Protein AF-A0A496VIT7-F1 (afdb_monomer_lite)

Sequence (154 aa):
MKLKRVYFFSALFISACVSSLPTTSIPRHIKNVNFTDTDVFDRNILDSMSVDTKSIDVAMIGKVSINHIPERLGKWLSVINEDGKVILKSTPQEKAKNEPQTTKSISAILGLLPMVYGFLEKKLMYGAAEQYDATIFYQPGSGVIDKVVFTKKQ

pLDDT: mean 81.79, std 15.65, range [37.78, 98.0]

Structure (mmCIF, N/CA/C/O backbone):
data_AF-A0A496VIT7-F1
#
_entry.id   AF-A0A496VIT7-F1
#
loop_
_atom_site.group_PDB
_atom_site.id
_atom_site.type_symbol
_atom_site.label_atom_id
_atom_site.label_alt_id
_atom_site.label_comp_id
_atom_site.label_asym_id
_atom_site.label_entity_id
_atom_site.label_seq_id
_atom_site.pdbx_PDB_ins_code
_atom_site.Cartn_x
_atom_site.Cartn_y
_atom_site.Cartn_z
_atom_site.occupancy
_atom_site.B_iso_or_equiv
_atom_site.auth_seq_id
_atom_site.auth_comp_id
_atom_site.auth_asym_id
_atom_site.auth_atom_id
_atom_site.pdbx_PDB_model_num
ATOM 1 N N . MET A 1 1 ? 36.343 -44.348 -59.071 1.00 37.78 1 MET A N 1
ATOM 2 C CA . MET A 1 1 ? 37.188 -43.374 -58.346 1.00 37.78 1 MET A CA 1
ATOM 3 C C . MET A 1 1 ? 36.394 -42.074 -58.188 1.00 37.78 1 MET A C 1
ATOM 5 O O . MET A 1 1 ? 36.091 -41.442 -59.182 1.00 37.78 1 MET A O 1
ATOM 9 N N . LYS A 1 2 ? 35.996 -41.766 -56.943 1.00 38.62 2 LYS A N 1
ATOM 10 C CA . LYS A 1 2 ? 35.433 -40.505 -56.401 1.00 38.62 2 LYS A CA 1
ATOM 11 C C . LYS A 1 2 ? 34.197 -39.884 -57.088 1.00 38.62 2 LYS A C 1
ATOM 13 O O . LYS A 1 2 ? 34.307 -38.902 -57.810 1.00 38.62 2 LYS A O 1
ATOM 18 N N . LEU A 1 3 ? 33.009 -40.357 -56.696 1.00 44.75 3 LEU A N 1
ATOM 19 C CA . LEU A 1 3 ? 31.773 -39.569 -56.737 1.00 44.75 3 LEU A CA 1
ATOM 20 C C . LEU A 1 3 ? 31.577 -38.926 -55.352 1.00 44.75 3 LEU A C 1
ATOM 22 O O . LEU A 1 3 ? 31.339 -39.620 -54.367 1.00 44.75 3 LEU A O 1
ATOM 26 N N . LYS A 1 4 ? 31.744 -37.606 -55.256 1.00 51.16 4 LYS A N 1
ATOM 27 C CA . LYS A 1 4 ? 31.377 -36.814 -54.075 1.00 51.16 4 LYS A CA 1
ATOM 28 C C . LYS A 1 4 ? 30.705 -35.538 -54.555 1.00 51.16 4 LYS A C 1
ATOM 30 O O . LYS A 1 4 ? 31.371 -34.713 -55.170 1.00 51.16 4 LYS A O 1
ATOM 35 N N . ARG A 1 5 ? 29.435 -35.357 -54.204 1.00 56.94 5 ARG A N 1
ATOM 36 C CA . ARG A 1 5 ? 28.866 -34.051 -53.852 1.00 56.94 5 ARG A CA 1
ATOM 37 C C . ARG A 1 5 ? 27.581 -34.273 -53.063 1.00 56.94 5 ARG A C 1
ATOM 39 O O . ARG A 1 5 ? 26.551 -34.661 -53.594 1.00 56.94 5 ARG A O 1
ATOM 46 N N . VAL A 1 6 ? 27.743 -34.094 -51.760 1.00 60.12 6 VAL A N 1
ATOM 47 C CA . VAL A 1 6 ? 26.706 -33.973 -50.741 1.00 60.12 6 VAL A CA 1
ATOM 48 C C . VAL A 1 6 ? 26.135 -32.556 -50.845 1.00 60.12 6 VAL A C 1
ATOM 50 O O . VAL A 1 6 ? 26.910 -31.605 -50.852 1.00 60.12 6 VAL A O 1
ATOM 53 N N . TYR A 1 7 ? 24.813 -32.423 -50.898 1.00 55.22 7 TYR A N 1
ATOM 54 C CA . TYR A 1 7 ? 24.069 -31.186 -50.620 1.00 55.22 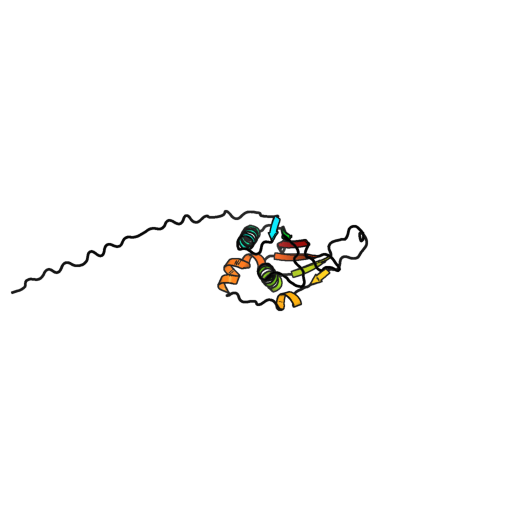7 TYR A CA 1
ATOM 55 C C . TYR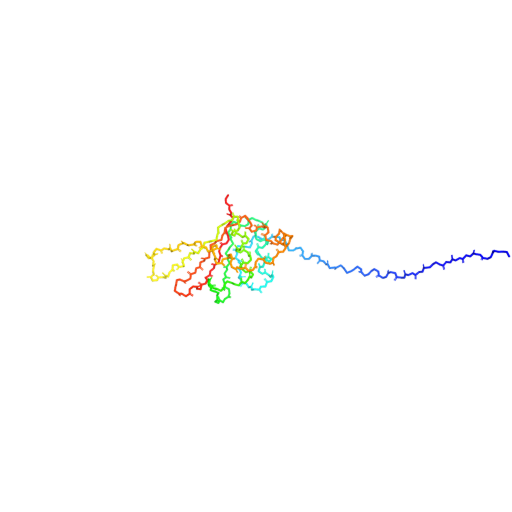 A 1 7 ? 22.965 -31.604 -49.639 1.00 55.22 7 TYR A C 1
ATOM 57 O O . TYR A 1 7 ? 22.079 -32.362 -50.012 1.00 55.22 7 TYR A O 1
ATOM 65 N N . PHE A 1 8 ? 23.162 -31.510 -48.322 1.00 50.75 8 PHE A N 1
ATOM 66 C CA . PHE A 1 8 ? 23.111 -30.337 -47.434 1.00 50.75 8 PHE A CA 1
ATOM 67 C C . PHE A 1 8 ? 21.781 -29.566 -47.491 1.00 50.75 8 PHE A C 1
ATOM 69 O O . PHE A 1 8 ? 21.582 -28.707 -48.341 1.00 50.75 8 PHE A O 1
ATOM 76 N N . PHE A 1 9 ? 20.912 -29.930 -46.539 1.00 56.16 9 PHE A N 1
ATOM 77 C CA . PHE A 1 9 ? 20.008 -29.086 -45.752 1.00 56.16 9 PHE A CA 1
ATOM 78 C C . PHE A 1 9 ? 19.214 -27.985 -46.471 1.00 56.16 9 PHE A C 1
ATOM 80 O O . PHE A 1 9 ? 19.720 -26.903 -46.749 1.00 56.16 9 PHE A O 1
ATOM 87 N N . SER A 1 10 ? 17.899 -28.190 -46.558 1.00 48.28 10 SER A N 1
ATOM 88 C CA . SER A 1 10 ? 16.940 -27.086 -46.483 1.00 48.28 10 SER A CA 1
ATOM 89 C C . SER A 1 10 ? 15.958 -27.378 -45.349 1.00 48.28 10 SER A C 1
ATOM 91 O O . SER A 1 10 ? 14.926 -28.016 -45.534 1.00 48.28 10 SER A O 1
ATOM 93 N N . ALA A 1 11 ? 16.347 -26.983 -44.134 1.00 58.09 11 ALA A N 1
ATOM 94 C CA . ALA A 1 11 ? 15.423 -26.842 -43.019 1.00 58.09 11 ALA A CA 1
ATOM 95 C C . ALA A 1 11 ? 14.736 -25.481 -43.177 1.00 58.09 11 ALA A C 1
ATOM 97 O O . ALA A 1 11 ? 15.368 -24.433 -43.040 1.00 58.09 11 ALA A O 1
ATOM 98 N N . LEU A 1 12 ? 13.453 -25.516 -43.527 1.00 58.53 12 LEU A N 1
ATOM 99 C CA . LEU A 1 12 ? 12.591 -24.351 -43.664 1.00 58.53 12 LEU A CA 1
ATOM 100 C C . LEU A 1 12 ? 12.310 -23.782 -42.260 1.00 58.53 12 LEU A C 1
ATOM 102 O O . LEU A 1 12 ? 11.379 -24.204 -41.580 1.00 58.53 12 LEU A O 1
ATOM 106 N N . PHE A 1 13 ? 13.148 -22.852 -41.799 1.00 58.81 13 PHE A N 1
ATOM 107 C CA . PHE A 1 13 ? 12.872 -22.059 -40.602 1.00 58.81 13 PHE A CA 1
ATOM 108 C C . PHE A 1 13 ? 11.751 -21.066 -40.918 1.00 58.81 13 PHE A C 1
ATOM 110 O O . PHE A 1 13 ? 11.982 -19.998 -41.484 1.00 58.81 13 PHE A O 1
ATOM 117 N N . ILE A 1 14 ? 10.521 -21.418 -40.547 1.00 65.38 14 ILE A N 1
ATOM 118 C CA . ILE A 1 14 ? 9.416 -20.464 -40.472 1.00 65.38 14 ILE A CA 1
ATOM 119 C C . ILE A 1 14 ? 9.682 -19.598 -39.237 1.00 65.38 14 ILE A C 1
ATOM 121 O O . ILE A 1 14 ? 9.335 -19.956 -38.113 1.00 65.38 14 ILE A O 1
ATOM 125 N N . SER A 1 15 ? 10.359 -18.469 -39.447 1.00 61.09 15 SER A N 1
ATOM 126 C CA . SER A 1 15 ? 10.456 -17.405 -38.452 1.00 61.09 15 SER A CA 1
ATOM 127 C C . SER A 1 15 ? 9.095 -16.719 -38.364 1.00 61.09 15 SER A C 1
ATOM 129 O O . SER A 1 15 ? 8.779 -15.818 -39.142 1.00 61.09 15 SER A O 1
ATOM 131 N N . ALA A 1 16 ? 8.252 -17.182 -37.444 1.00 55.75 16 ALA A N 1
ATOM 132 C CA . ALA A 1 16 ? 7.093 -16.425 -37.008 1.00 55.75 16 ALA A CA 1
ATOM 133 C C . ALA A 1 16 ? 7.594 -15.272 -36.127 1.00 55.75 16 ALA A C 1
ATOM 135 O O . ALA A 1 16 ? 7.766 -15.424 -34.919 1.00 55.75 16 ALA A O 1
ATOM 136 N N . CYS A 1 17 ? 7.845 -14.109 -36.729 1.00 62.41 17 CYS A N 1
ATOM 137 C CA . CYS A 1 17 ? 7.926 -12.870 -35.966 1.00 62.41 17 CYS A CA 1
ATOM 138 C C . CYS A 1 17 ? 6.520 -12.558 -35.448 1.00 62.41 17 CYS A C 1
ATOM 140 O O . CYS A 1 17 ? 5.722 -11.910 -36.124 1.00 62.41 17 CYS A O 1
ATOM 142 N N . VAL A 1 18 ? 6.197 -13.041 -34.250 1.00 63.19 18 VAL A N 1
ATOM 143 C CA . VAL A 1 18 ? 5.088 -12.485 -33.479 1.00 63.19 18 VAL A CA 1
ATOM 144 C C . VAL A 1 18 ? 5.522 -11.069 -33.084 1.00 63.19 18 VAL A C 1
ATOM 146 O O . VAL A 1 18 ? 6.319 -10.857 -32.175 1.00 63.19 18 VAL A O 1
ATOM 149 N N . SER A 1 19 ? 5.073 -10.068 -33.840 1.00 51.91 19 SER A N 1
ATOM 150 C CA . SER A 1 19 ? 5.157 -8.671 -33.416 1.00 51.91 19 SER A CA 1
ATOM 151 C C . SER A 1 19 ? 4.064 -8.430 -32.383 1.00 51.91 19 SER A C 1
ATOM 153 O O . SER A 1 19 ? 2.994 -7.915 -32.699 1.00 51.91 19 SER A O 1
ATOM 155 N N . SER A 1 20 ? 4.314 -8.809 -31.131 1.00 57.62 20 SER A N 1
ATOM 156 C CA . SER A 1 20 ? 3.574 -8.222 -30.019 1.00 57.62 20 SER A CA 1
ATOM 157 C C . SER A 1 20 ? 4.049 -6.777 -29.883 1.00 57.62 20 SER A C 1
ATOM 159 O O . SER A 1 20 ? 5.165 -6.534 -29.422 1.00 57.62 20 SER A O 1
ATOM 161 N N . LEU A 1 21 ? 3.236 -5.821 -30.337 1.00 52.28 21 LEU A N 1
ATOM 162 C CA . LEU A 1 21 ? 3.442 -4.407 -30.034 1.00 52.28 21 LEU A CA 1
ATOM 163 C C . LEU A 1 21 ? 3.567 -4.266 -28.510 1.00 52.28 21 LEU A C 1
ATOM 165 O O . LEU A 1 21 ? 2.621 -4.627 -27.804 1.00 52.28 21 LEU A O 1
ATOM 169 N N . PRO A 1 22 ? 4.695 -3.766 -27.976 1.00 52.91 22 PRO A N 1
ATOM 170 C CA . PRO A 1 22 ? 4.738 -3.395 -26.578 1.00 52.91 22 PRO A CA 1
ATOM 171 C C . PRO A 1 22 ? 3.764 -2.228 -26.422 1.00 52.91 22 PRO A C 1
ATOM 173 O O . PRO A 1 22 ? 3.966 -1.152 -26.985 1.00 52.91 22 PRO A O 1
ATOM 176 N N . THR A 1 23 ? 2.663 -2.441 -25.703 1.00 51.19 23 THR A N 1
ATOM 177 C CA . THR A 1 23 ? 1.846 -1.338 -25.199 1.00 51.19 23 THR A CA 1
ATOM 178 C C . THR A 1 23 ? 2.695 -0.606 -24.167 1.00 51.19 23 THR A C 1
ATOM 180 O O . THR A 1 23 ? 2.635 -0.897 -22.978 1.00 51.19 23 THR A O 1
ATOM 183 N N . THR A 1 24 ? 3.548 0.304 -24.634 1.00 49.56 24 THR A N 1
ATOM 184 C CA . THR A 1 24 ? 4.259 1.249 -23.782 1.00 49.56 24 THR A CA 1
ATOM 185 C C . THR A 1 24 ? 3.209 2.196 -23.216 1.00 49.56 24 THR A C 1
ATOM 187 O O . THR A 1 24 ? 2.852 3.196 -23.838 1.00 49.56 24 THR A O 1
ATOM 190 N N . SER A 1 25 ? 2.642 1.848 -22.062 1.00 60.88 25 SER A N 1
ATOM 191 C CA . SER A 1 25 ? 1.890 2.801 -21.259 1.00 60.88 25 SER A CA 1
ATOM 192 C C . SER A 1 25 ? 2.870 3.889 -20.839 1.00 60.88 25 SER A C 1
ATOM 194 O O . SER A 1 25 ? 3.819 3.634 -20.105 1.00 60.88 25 SER A O 1
ATOM 196 N N . ILE A 1 26 ? 2.690 5.096 -21.373 1.00 69.00 26 ILE A N 1
ATOM 197 C CA . ILE A 1 26 ? 3.460 6.259 -20.936 1.00 69.00 26 ILE A CA 1
ATOM 198 C C . ILE A 1 26 ? 3.200 6.422 -19.430 1.00 69.00 26 ILE A C 1
ATOM 200 O O . ILE A 1 26 ? 2.023 6.489 -19.051 1.00 69.00 26 ILE A O 1
ATOM 204 N N . PRO A 1 27 ? 4.246 6.481 -18.586 1.00 70.69 27 PRO A N 1
ATOM 205 C CA . PRO A 1 27 ? 4.090 6.709 -17.156 1.00 70.69 27 PRO A CA 1
ATOM 206 C C . PRO A 1 27 ? 3.284 7.988 -16.909 1.00 70.69 27 PRO A C 1
ATOM 208 O O . PRO A 1 27 ? 3.550 9.033 -17.508 1.00 70.69 27 PRO A O 1
ATOM 211 N N . ARG A 1 28 ? 2.247 7.906 -16.071 1.00 78.62 28 ARG A N 1
ATOM 212 C CA . ARG A 1 28 ? 1.300 9.006 -15.837 1.00 78.62 28 ARG A CA 1
ATOM 213 C C . ARG A 1 28 ? 1.285 9.414 -14.374 1.00 78.62 28 ARG A C 1
ATOM 215 O O . ARG A 1 28 ? 1.352 8.579 -13.482 1.00 78.62 28 ARG A O 1
ATOM 222 N N . HIS A 1 29 ? 1.062 10.707 -14.142 1.00 84.25 29 HIS A N 1
ATOM 223 C CA . HIS A 1 29 ? 0.760 11.250 -12.818 1.00 84.25 29 HIS A CA 1
ATOM 224 C C . HIS A 1 29 ? -0.642 10.830 -12.355 1.00 84.25 29 HIS A C 1
ATOM 226 O O . HIS A 1 29 ? -1.597 11.610 -12.405 1.00 84.25 29 HIS A O 1
ATOM 232 N N . ILE A 1 30 ? -0.782 9.580 -11.919 1.00 86.81 30 ILE A N 1
ATOM 233 C CA . ILE A 1 30 ? -2.038 9.054 -11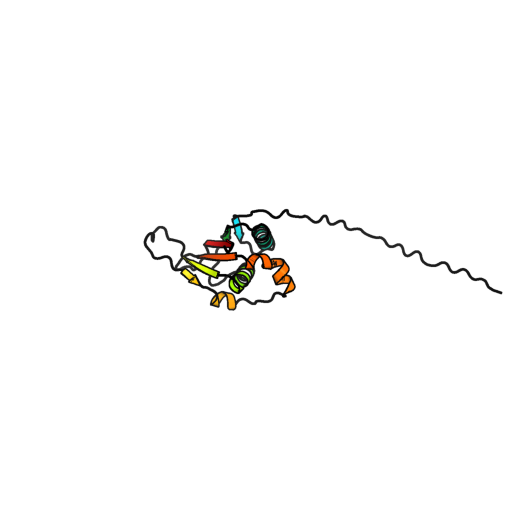.388 1.00 86.81 30 ILE A CA 1
ATOM 234 C C . ILE A 1 30 ? -2.105 9.394 -9.901 1.00 86.81 30 ILE A C 1
ATOM 236 O O . ILE A 1 30 ? -1.511 8.727 -9.059 1.00 86.81 30 ILE A O 1
ATOM 240 N N . LYS A 1 31 ? -2.831 10.463 -9.572 1.00 92.31 31 LYS A N 1
ATOM 241 C CA . LYS A 1 31 ? -2.992 10.910 -8.180 1.00 92.31 31 LYS A CA 1
ATOM 242 C C . LYS A 1 31 ? -4.034 10.112 -7.403 1.00 92.31 31 LYS A C 1
ATOM 244 O O . LYS A 1 31 ? -3.942 10.065 -6.188 1.00 92.31 31 LYS A O 1
ATOM 249 N N . ASN A 1 32 ? -5.013 9.525 -8.088 1.00 95.50 32 ASN A N 1
ATOM 250 C CA . ASN A 1 32 ? -6.104 8.774 -7.471 1.00 95.50 32 ASN A CA 1
ATOM 251 C C . ASN A 1 32 ? -6.136 7.369 -8.066 1.00 95.50 32 ASN A C 1
ATOM 253 O O . ASN A 1 32 ? -6.320 7.216 -9.274 1.00 95.50 32 ASN A O 1
ATOM 257 N N . VAL A 1 33 ? -5.961 6.361 -7.223 1.00 95.62 33 VAL A N 1
ATOM 258 C CA . VAL A 1 33 ? -5.969 4.948 -7.595 1.00 95.62 33 VAL A CA 1
ATOM 259 C C . VAL A 1 33 ? -7.051 4.254 -6.787 1.00 95.62 33 VAL A C 1
ATOM 261 O O . VAL A 1 33 ? -7.172 4.452 -5.585 1.00 95.62 33 VAL A O 1
ATOM 264 N N . ASN A 1 34 ? -7.839 3.408 -7.433 1.00 95.75 34 ASN A N 1
ATOM 265 C CA . ASN A 1 34 ? -8.732 2.522 -6.706 1.00 95.75 34 ASN A CA 1
ATOM 266 C C . ASN A 1 34 ? -7.990 1.230 -6.384 1.00 95.75 34 ASN A C 1
ATOM 268 O O . ASN A 1 34 ? -7.421 0.598 -7.278 1.00 95.75 34 ASN A O 1
ATOM 272 N N . PHE A 1 35 ? -8.018 0.823 -5.120 1.00 96.00 35 PHE A N 1
ATOM 273 C CA . PHE A 1 35 ? -7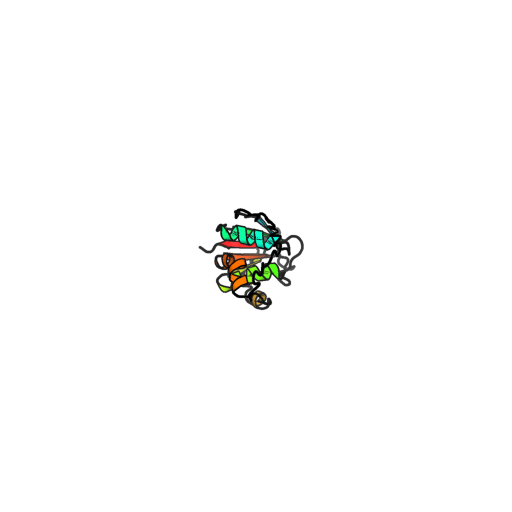.522 -0.481 -4.737 1.00 96.00 35 PHE A CA 1
ATOM 274 C C . PHE A 1 35 ? -8.421 -1.563 -5.333 1.00 96.00 35 PHE A C 1
ATOM 276 O O . PHE A 1 35 ? -9.627 -1.614 -5.085 1.00 96.00 35 PHE A O 1
ATOM 283 N N . THR A 1 36 ? -7.793 -2.433 -6.113 1.00 93.12 36 THR A N 1
ATOM 284 C CA . THR A 1 36 ? -8.344 -3.698 -6.590 1.00 93.12 36 THR A CA 1
ATOM 285 C C . THR A 1 36 ? -7.241 -4.732 -6.443 1.00 93.12 36 THR A C 1
ATOM 287 O O . THR A 1 36 ? -6.074 -4.409 -6.662 1.00 93.12 36 THR A O 1
ATOM 290 N N . ASP A 1 37 ? -7.579 -5.966 -6.081 1.00 90.81 37 ASP A N 1
ATOM 291 C CA . ASP A 1 37 ? -6.575 -7.026 -5.956 1.00 90.81 37 ASP A CA 1
ATOM 292 C C . ASP A 1 37 ? -6.222 -7.616 -7.331 1.00 90.81 37 ASP A C 1
ATOM 294 O O . ASP A 1 37 ? -6.533 -8.757 -7.661 1.00 90.81 37 ASP A O 1
ATOM 298 N N . THR A 1 38 ? -5.653 -6.771 -8.191 1.00 92.69 38 THR A N 1
ATOM 299 C CA . THR A 1 38 ? -5.303 -7.093 -9.576 1.00 92.69 38 THR A CA 1
ATOM 300 C C . THR A 1 38 ? -3.997 -6.413 -9.971 1.00 92.69 38 THR A C 1
ATOM 302 O O . THR A 1 38 ? -3.601 -5.411 -9.379 1.00 92.69 38 THR A O 1
ATOM 305 N N . ASP A 1 39 ? -3.366 -6.887 -11.042 1.00 91.81 39 ASP A N 1
ATOM 306 C CA . ASP A 1 39 ? -2.128 -6.287 -11.559 1.00 91.81 39 ASP A CA 1
ATOM 307 C C . ASP A 1 39 ? -2.325 -4.855 -12.086 1.00 91.81 39 ASP A C 1
ATOM 309 O O . ASP A 1 39 ? -1.361 -4.112 -12.263 1.00 91.81 39 ASP A O 1
ATOM 313 N N . VAL A 1 40 ? -3.570 -4.440 -12.349 1.00 92.44 40 VAL A N 1
ATOM 314 C CA . VAL A 1 40 ? -3.884 -3.061 -12.750 1.00 92.44 40 VAL A CA 1
ATOM 315 C C . VAL A 1 40 ? -3.578 -2.090 -11.612 1.00 92.44 40 VAL A C 1
ATOM 317 O O . VAL A 1 40 ? -3.088 -0.990 -11.863 1.00 92.44 40 VAL A O 1
ATOM 320 N N . PHE A 1 41 ? -3.832 -2.495 -10.364 1.00 94.88 41 PHE A N 1
ATOM 321 C CA . PHE A 1 41 ? -3.472 -1.699 -9.195 1.00 94.88 41 PHE A CA 1
ATOM 322 C C . PHE A 1 41 ? -1.957 -1.481 -9.131 1.00 94.88 41 PHE A C 1
ATOM 324 O O . PHE A 1 41 ? -1.522 -0.332 -9.076 1.00 94.88 41 PHE A O 1
ATOM 331 N N . ASP A 1 42 ? -1.166 -2.551 -9.239 1.00 94.06 42 ASP A N 1
ATOM 332 C CA . ASP A 1 42 ? 0.296 -2.461 -9.153 1.00 94.06 42 ASP A CA 1
ATOM 333 C C . ASP A 1 42 ? 0.884 -1.582 -10.254 1.00 94.06 42 ASP A C 1
ATOM 335 O O . ASP A 1 42 ? 1.725 -0.732 -9.977 1.00 94.06 42 ASP A O 1
ATOM 339 N N . ARG A 1 43 ? 0.397 -1.724 -11.493 1.00 93.00 43 ARG A N 1
ATOM 340 C CA . ARG A 1 43 ? 0.829 -0.875 -12.614 1.00 93.00 43 ARG A CA 1
ATOM 341 C C . ARG A 1 43 ? 0.512 0.594 -12.366 1.00 93.00 43 ARG A C 1
ATOM 343 O O . ARG A 1 43 ? 1.369 1.435 -12.592 1.00 93.00 43 ARG A O 1
ATOM 350 N N . ASN A 1 44 ? -0.684 0.913 -11.868 1.00 94.69 44 ASN A N 1
ATOM 351 C CA . ASN A 1 44 ? -1.060 2.300 -11.585 1.00 94.69 44 ASN A CA 1
ATOM 352 C C . ASN A 1 44 ? -0.193 2.925 -10.481 1.00 94.69 44 ASN A C 1
ATOM 354 O O . ASN A 1 44 ? 0.156 4.103 -10.574 1.00 94.69 44 ASN A O 1
ATOM 358 N N . ILE A 1 45 ? 0.145 2.153 -9.443 1.00 95.88 45 ILE A N 1
ATOM 359 C CA . ILE A 1 45 ? 1.053 2.603 -8.382 1.00 95.88 45 ILE A CA 1
ATOM 360 C C . ILE A 1 45 ? 2.464 2.794 -8.934 1.00 95.88 45 ILE A C 1
ATOM 362 O O . ILE A 1 45 ? 3.029 3.875 -8.768 1.00 95.88 45 ILE A O 1
ATOM 366 N N . LEU A 1 46 ? 2.994 1.794 -9.643 1.00 94.25 46 LEU A N 1
ATOM 367 C CA . LEU A 1 46 ? 4.320 1.851 -10.249 1.00 94.25 46 LEU A CA 1
ATOM 368 C C . LEU A 1 46 ? 4.447 3.035 -11.211 1.00 94.25 46 LEU A C 1
ATOM 370 O O . LEU A 1 46 ? 5.397 3.803 -11.091 1.00 94.25 46 LEU A O 1
ATOM 374 N N . ASP A 1 47 ? 3.487 3.229 -12.117 1.00 93.25 47 ASP A N 1
ATOM 375 C CA . ASP A 1 47 ? 3.484 4.336 -13.078 1.00 93.25 47 ASP A CA 1
ATOM 376 C C . ASP A 1 47 ? 3.505 5.688 -12.360 1.00 93.25 47 ASP A C 1
ATOM 378 O O . ASP A 1 47 ? 4.250 6.587 -12.748 1.00 93.25 47 ASP A O 1
ATOM 382 N N . SER A 1 48 ? 2.706 5.825 -11.298 1.00 94.62 48 SER A N 1
ATOM 383 C CA . SER A 1 48 ? 2.587 7.070 -10.543 1.00 94.62 48 SER A CA 1
ATOM 384 C C . SER A 1 48 ? 3.842 7.394 -9.732 1.00 94.62 48 SER A C 1
ATOM 386 O O . SER A 1 48 ? 4.283 8.550 -9.722 1.00 94.62 48 SER A O 1
ATOM 388 N N . MET A 1 49 ? 4.439 6.385 -9.091 1.00 95.12 49 MET A N 1
ATOM 389 C CA . MET A 1 49 ? 5.689 6.523 -8.338 1.00 95.12 49 MET A CA 1
ATOM 390 C C . MET A 1 49 ? 6.889 6.754 -9.263 1.00 95.12 49 MET A C 1
ATOM 392 O O . MET A 1 49 ? 7.741 7.578 -8.955 1.00 95.12 49 MET A O 1
ATOM 396 N N . SER A 1 50 ? 6.925 6.103 -10.431 1.00 92.69 50 SER A N 1
ATOM 397 C CA . SER A 1 50 ? 8.026 6.221 -11.406 1.00 92.69 50 SER A CA 1
ATOM 398 C C . SER A 1 50 ? 8.147 7.614 -12.031 1.00 92.69 50 SER A C 1
ATOM 400 O O . SER A 1 50 ? 9.199 7.959 -12.563 1.00 92.69 50 SER A O 1
ATOM 402 N N . VAL A 1 51 ? 7.082 8.419 -11.975 1.00 93.69 51 VAL A N 1
ATOM 403 C CA . VAL A 1 51 ? 7.099 9.840 -12.370 1.00 93.69 51 VAL A CA 1
ATOM 404 C C . VAL A 1 51 ? 7.127 10.786 -11.174 1.00 93.69 51 VAL A C 1
ATOM 406 O O . VAL A 1 51 ? 6.773 11.956 -11.306 1.00 93.69 51 VAL A O 1
ATOM 409 N N . ASP A 1 52 ? 7.512 10.301 -9.994 1.00 93.88 52 ASP A N 1
ATOM 410 C CA . ASP A 1 52 ? 7.675 11.118 -8.793 1.00 93.88 52 ASP A CA 1
ATOM 411 C C . ASP A 1 52 ? 6.404 11.862 -8.356 1.00 93.88 52 ASP A C 1
ATOM 413 O O . ASP A 1 52 ? 6.448 12.994 -7.854 1.00 93.88 52 ASP A O 1
ATOM 417 N N . THR A 1 53 ? 5.231 11.250 -8.538 1.00 95.62 53 THR A N 1
ATOM 418 C CA . THR A 1 53 ? 3.975 11.858 -8.091 1.00 95.62 53 THR A CA 1
ATOM 419 C C . THR A 1 53 ? 4.024 12.089 -6.582 1.00 95.62 53 THR A C 1
ATOM 421 O O . THR A 1 53 ? 4.162 11.148 -5.806 1.00 95.62 53 THR A O 1
ATOM 424 N N . LYS A 1 54 ? 3.901 13.354 -6.158 1.00 95.81 54 LYS A N 1
ATOM 425 C CA . LYS A 1 54 ? 4.111 13.769 -4.757 1.00 95.81 54 LYS A CA 1
ATOM 426 C C . LYS A 1 54 ? 3.195 13.066 -3.755 1.00 95.81 54 LYS A C 1
ATOM 428 O O . LYS A 1 54 ? 3.619 12.789 -2.640 1.00 95.81 54 LYS A O 1
ATOM 433 N N . SER A 1 55 ? 1.941 12.845 -4.139 1.00 96.69 55 SER A N 1
ATOM 434 C CA . SER A 1 55 ? 0.914 12.238 -3.296 1.00 96.69 55 SER A CA 1
ATOM 435 C C . SER A 1 55 ? -0.008 11.389 -4.157 1.00 96.69 55 SER A C 1
ATOM 437 O O . SER A 1 55 ? -0.496 11.871 -5.184 1.00 96.69 55 SER A O 1
ATOM 439 N N . ILE A 1 56 ? -0.246 10.155 -3.726 1.00 97.94 56 ILE A N 1
ATOM 440 C CA . ILE A 1 56 ? -1.080 9.165 -4.407 1.00 97.94 56 ILE A CA 1
ATOM 441 C C . ILE A 1 56 ? -2.141 8.698 -3.410 1.00 97.94 56 ILE A C 1
ATOM 443 O O . ILE A 1 56 ? -1.828 8.018 -2.434 1.00 97.94 56 ILE A O 1
ATOM 447 N N . ASP A 1 57 ? -3.388 9.093 -3.641 1.00 97.62 57 ASP A N 1
ATOM 448 C CA . ASP A 1 57 ? -4.551 8.656 -2.878 1.00 97.62 57 ASP A CA 1
ATOM 449 C C . ASP A 1 57 ? -5.049 7.311 -3.422 1.00 97.62 57 ASP A C 1
ATOM 451 O O . ASP A 1 57 ? -5.412 7.186 -4.592 1.00 97.62 57 ASP A O 1
ATOM 455 N N . VAL A 1 58 ? -5.094 6.303 -2.556 1.00 97.75 58 VAL A N 1
ATOM 456 C CA . VAL A 1 58 ? -5.601 4.966 -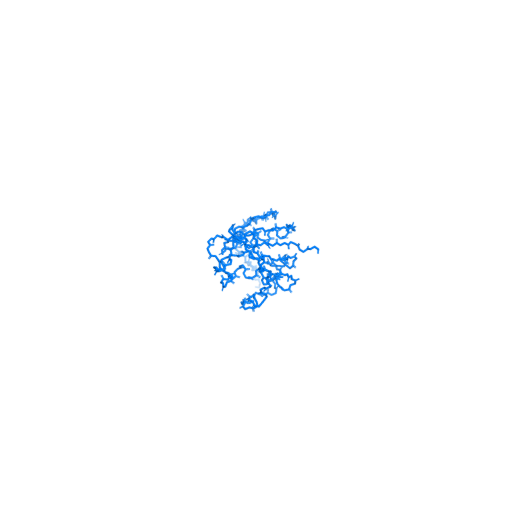2.855 1.00 97.75 58 VAL A CA 1
ATOM 457 C C . VAL A 1 58 ? -6.934 4.753 -2.145 1.00 97.75 58 VAL A C 1
ATOM 459 O O . VAL A 1 58 ? -6.972 4.542 -0.931 1.00 97.75 58 VAL A O 1
ATOM 462 N N . ALA A 1 59 ? -8.034 4.793 -2.892 1.00 95.75 59 ALA A N 1
ATOM 463 C CA . ALA A 1 59 ? -9.377 4.555 -2.371 1.00 95.75 59 ALA A CA 1
ATOM 464 C C . ALA A 1 59 ? -9.678 3.052 -2.292 1.00 95.75 59 ALA A C 1
ATOM 466 O O . ALA A 1 59 ? -9.415 2.316 -3.243 1.00 95.75 59 ALA A O 1
ATOM 467 N N . MET A 1 60 ? -10.244 2.580 -1.180 1.00 94.38 60 MET A N 1
ATOM 468 C CA . MET A 1 60 ? -10.619 1.169 -1.039 1.00 94.38 60 MET A CA 1
ATOM 469 C C . MET A 1 60 ? -11.953 0.888 -1.745 1.00 94.38 60 MET A C 1
ATOM 471 O O . MET A 1 60 ? -12.969 1.505 -1.423 1.00 94.38 60 MET A O 1
ATOM 475 N N . ILE A 1 61 ? -11.980 -0.065 -2.686 1.00 88.56 61 ILE A N 1
ATOM 476 C CA . ILE A 1 61 ? -13.240 -0.602 -3.217 1.00 88.56 61 ILE A CA 1
ATOM 477 C C . ILE A 1 61 ? -13.688 -1.751 -2.310 1.00 88.56 61 ILE A C 1
ATOM 479 O O . ILE A 1 61 ? -13.089 -2.824 -2.300 1.00 88.56 61 ILE A O 1
ATOM 483 N N . GLY A 1 62 ? -14.765 -1.530 -1.557 1.00 87.44 62 GLY A N 1
ATOM 484 C CA . GLY A 1 62 ? -15.294 -2.503 -0.600 1.00 87.44 62 GLY A CA 1
ATOM 485 C C . GLY A 1 62 ? -14.713 -2.346 0.808 1.00 87.44 62 GLY A C 1
ATOM 486 O O . GLY A 1 62 ? -14.042 -1.368 1.126 1.00 87.44 62 GLY A O 1
ATOM 487 N N . LYS A 1 63 ? -15.029 -3.300 1.691 1.00 90.44 63 LYS A N 1
ATOM 488 C CA . LYS A 1 63 ? -14.615 -3.256 3.100 1.00 90.44 63 LYS A CA 1
ATOM 489 C C . LYS A 1 63 ? -13.280 -3.970 3.278 1.00 90.44 63 LYS A C 1
ATOM 491 O O . LYS A 1 63 ? -13.238 -5.196 3.294 1.00 90.44 63 LYS A O 1
ATOM 496 N N . VAL A 1 64 ? -12.217 -3.195 3.457 1.00 92.38 64 VAL A N 1
ATOM 497 C CA . VAL A 1 64 ? -10.882 -3.691 3.812 1.00 92.38 64 VAL A CA 1
ATOM 498 C C . VAL A 1 64 ? -10.595 -3.313 5.262 1.00 92.38 64 VAL A C 1
ATOM 500 O O . VAL A 1 64 ? -10.918 -2.203 5.668 1.00 92.38 64 VAL A O 1
ATOM 503 N N . SER A 1 65 ? -10.020 -4.214 6.061 1.00 91.56 65 SER A N 1
ATOM 504 C CA . SER A 1 65 ? -9.710 -3.955 7.475 1.00 91.56 65 SER A CA 1
ATOM 505 C C . SER A 1 65 ? -8.205 -3.857 7.708 1.00 91.56 65 SER A C 1
ATOM 507 O O . SER A 1 65 ? -7.436 -4.594 7.100 1.00 91.56 65 SER A O 1
ATOM 509 N N . ILE A 1 66 ? -7.784 -3.023 8.663 1.00 90.69 66 ILE A N 1
ATOM 510 C CA . ILE A 1 66 ? -6.392 -2.958 9.140 1.00 90.69 66 ILE A CA 1
ATOM 511 C C . ILE A 1 66 ? -5.907 -4.285 9.743 1.00 90.69 66 ILE A C 1
ATOM 513 O O . ILE A 1 66 ? -4.708 -4.535 9.784 1.00 90.69 66 ILE A O 1
ATOM 517 N N . ASN A 1 67 ? -6.831 -5.143 10.187 1.00 88.56 67 ASN A N 1
ATOM 518 C CA . ASN A 1 67 ? -6.526 -6.475 10.719 1.00 88.56 67 ASN A CA 1
ATOM 519 C C . ASN A 1 67 ? -6.406 -7.538 9.615 1.00 88.56 67 ASN A C 1
ATOM 521 O O . ASN A 1 67 ? -6.043 -8.680 9.887 1.00 88.56 67 ASN A O 1
ATOM 525 N N . HIS A 1 68 ? -6.778 -7.188 8.384 1.00 89.94 68 HIS A N 1
ATOM 526 C CA . HIS A 1 68 ? -6.811 -8.094 7.243 1.00 89.94 68 HIS A CA 1
ATOM 527 C C . HIS A 1 68 ? -6.436 -7.328 5.974 1.00 89.94 68 HIS A C 1
ATOM 529 O O . HIS A 1 68 ? -7.251 -7.101 5.077 1.00 89.94 68 HIS A O 1
ATOM 535 N N . ILE A 1 69 ? -5.188 -6.859 5.948 1.00 91.31 69 ILE A N 1
ATOM 536 C CA . ILE A 1 69 ? -4.639 -6.140 4.802 1.00 91.31 69 ILE A CA 1
ATOM 537 C C . ILE A 1 69 ? -4.448 -7.147 3.656 1.00 91.31 69 ILE A C 1
ATOM 539 O O . ILE A 1 69 ? -3.777 -8.160 3.861 1.00 91.31 69 ILE A O 1
ATOM 543 N N . PRO A 1 70 ? -5.005 -6.887 2.458 1.00 92.88 70 PRO A N 1
ATOM 544 C CA . PRO A 1 70 ? -4.804 -7.737 1.294 1.00 92.88 70 PRO A CA 1
ATOM 545 C C . PRO A 1 70 ? -3.320 -7.869 0.976 1.00 92.88 70 PRO A C 1
ATOM 547 O O . PRO A 1 70 ? -2.593 -6.876 1.019 1.00 92.88 70 PRO A O 1
ATOM 550 N N . GLU A 1 71 ? -2.880 -9.071 0.610 1.00 90.56 71 GLU A N 1
ATOM 551 C CA . GLU A 1 71 ? -1.462 -9.382 0.400 1.00 90.56 71 GLU A CA 1
ATOM 552 C C . GLU A 1 71 ? -0.793 -8.397 -0.571 1.00 90.56 71 GLU A C 1
ATOM 554 O O . GLU A 1 71 ? 0.296 -7.898 -0.293 1.00 90.56 71 GLU A O 1
ATOM 559 N N . ARG A 1 72 ? -1.478 -8.042 -1.668 1.00 92.31 72 ARG A N 1
ATOM 560 C CA . ARG A 1 72 ? -0.977 -7.092 -2.669 1.00 92.31 72 ARG A CA 1
ATOM 561 C C . ARG A 1 72 ? -0.699 -5.709 -2.086 1.00 92.31 72 ARG A C 1
ATOM 563 O O . ARG A 1 72 ? 0.396 -5.186 -2.258 1.00 92.31 72 ARG A O 1
ATOM 570 N N . LEU A 1 73 ? -1.650 -5.132 -1.346 1.00 94.12 73 LEU A N 1
ATOM 571 C CA . LEU A 1 73 ? -1.440 -3.853 -0.654 1.00 94.12 73 LEU A CA 1
ATOM 572 C C . LEU A 1 73 ? -0.342 -3.982 0.409 1.00 94.12 73 LEU A C 1
ATOM 574 O O . LEU A 1 73 ? 0.498 -3.095 0.550 1.00 94.12 73 LEU A O 1
ATOM 578 N N . GLY A 1 74 ? -0.334 -5.109 1.118 1.00 92.44 74 GLY A N 1
ATOM 579 C CA . GLY A 1 74 ? 0.681 -5.459 2.096 1.00 92.44 74 GLY A CA 1
ATOM 580 C C . GLY A 1 74 ? 2.098 -5.425 1.524 1.00 92.44 74 GLY A C 1
ATOM 581 O O . GLY A 1 74 ? 2.966 -4.833 2.148 1.00 92.44 74 GLY A O 1
ATOM 582 N N . LYS A 1 75 ? 2.328 -5.961 0.319 1.00 90.88 75 LYS A N 1
ATOM 583 C CA . LYS A 1 75 ? 3.645 -5.945 -0.349 1.00 90.88 75 LYS A CA 1
ATOM 584 C C . LYS A 1 75 ? 4.180 -4.529 -0.553 1.00 90.88 75 LYS A C 1
ATOM 586 O O . LYS A 1 75 ? 5.306 -4.244 -0.151 1.00 90.88 75 LYS A O 1
ATOM 591 N N . TRP A 1 76 ? 3.365 -3.626 -1.100 1.00 94.00 76 TRP A N 1
ATOM 592 C CA . TRP A 1 76 ? 3.749 -2.219 -1.268 1.00 94.00 76 TRP A CA 1
ATOM 593 C C . TRP A 1 76 ? 4.073 -1.550 0.069 1.00 94.00 76 TRP A C 1
ATOM 595 O O . TRP A 1 76 ? 5.088 -0.867 0.193 1.00 94.00 76 TRP A O 1
ATOM 605 N N . LEU A 1 77 ? 3.231 -1.771 1.083 1.00 94.31 77 LEU A N 1
ATOM 606 C CA . LEU A 1 77 ? 3.442 -1.220 2.420 1.00 94.31 77 LEU A CA 1
ATOM 607 C C . LEU A 1 77 ? 4.695 -1.788 3.092 1.00 94.31 77 LEU A C 1
ATOM 609 O O . LEU A 1 77 ? 5.396 -1.042 3.768 1.00 94.31 77 LEU A O 1
ATOM 613 N N . SER A 1 78 ? 4.994 -3.074 2.904 1.00 90.88 78 SER A N 1
ATOM 614 C CA . SER A 1 78 ? 6.192 -3.710 3.450 1.00 90.88 78 SER A CA 1
ATOM 615 C C . SER A 1 78 ? 7.456 -3.099 2.860 1.00 90.88 78 SER A C 1
ATOM 617 O O . SER A 1 78 ? 8.313 -2.693 3.634 1.00 90.88 78 SER A O 1
ATOM 619 N N . VAL A 1 79 ? 7.536 -2.934 1.532 1.00 91.25 79 VAL A N 1
ATOM 620 C CA . VAL A 1 79 ? 8.690 -2.285 0.880 1.00 91.25 79 VAL A CA 1
ATOM 621 C C . VAL A 1 79 ? 8.852 -0.840 1.355 1.00 91.25 79 VAL A C 1
ATOM 623 O O . VAL A 1 79 ? 9.956 -0.424 1.693 1.00 91.25 79 VAL A O 1
ATOM 626 N N . ILE A 1 80 ? 7.752 -0.090 1.473 1.00 93.56 80 ILE A N 1
ATOM 627 C CA . ILE A 1 80 ? 7.774 1.264 2.048 1.00 93.56 80 ILE A CA 1
ATOM 628 C C . ILE A 1 80 ? 8.291 1.249 3.492 1.00 93.56 80 ILE A C 1
ATOM 630 O O . ILE A 1 80 ? 9.054 2.128 3.876 1.00 93.56 80 ILE A O 1
ATOM 634 N N . ASN A 1 81 ? 7.885 0.274 4.308 1.00 91.50 81 ASN A N 1
ATOM 635 C CA . ASN A 1 81 ? 8.262 0.183 5.719 1.00 91.50 81 ASN A CA 1
ATOM 636 C C . ASN A 1 81 ? 9.733 -0.218 5.939 1.00 91.50 81 ASN A C 1
ATOM 638 O O . ASN A 1 81 ? 10.215 -0.081 7.060 1.00 91.50 81 ASN A O 1
ATOM 642 N N . GLU A 1 82 ? 10.437 -0.722 4.922 1.00 88.88 82 GLU A N 1
ATOM 643 C CA . GLU A 1 82 ? 11.862 -1.048 5.048 1.00 88.88 82 GLU A CA 1
ATOM 644 C C . GLU A 1 82 ? 12.717 0.216 5.238 1.00 88.88 82 GLU A C 1
ATOM 646 O O . GLU A 1 82 ? 13.508 0.274 6.176 1.00 88.88 82 GLU A O 1
ATOM 651 N N . ASP A 1 83 ? 12.491 1.250 4.418 1.00 87.06 83 ASP A N 1
ATOM 652 C CA . ASP A 1 83 ? 13.280 2.495 4.440 1.00 87.06 83 ASP A CA 1
ATOM 653 C C . ASP A 1 83 ? 12.456 3.750 4.782 1.00 87.06 83 ASP A C 1
ATOM 655 O O . ASP A 1 83 ? 12.973 4.871 4.830 1.00 87.06 83 ASP A O 1
ATOM 659 N N . GLY A 1 84 ? 11.139 3.615 4.924 1.00 89.06 84 GLY A N 1
ATOM 660 C CA . GLY A 1 84 ? 10.175 4.697 5.135 1.00 89.06 84 GLY A CA 1
ATOM 661 C C . GLY A 1 84 ? 9.246 4.448 6.315 1.00 89.06 84 GLY A C 1
ATOM 662 O O . GLY A 1 84 ? 9.491 3.611 7.182 1.00 89.06 84 GLY A O 1
ATOM 663 N N . LYS A 1 85 ? 8.167 5.229 6.379 1.00 92.81 85 LYS A N 1
ATOM 664 C CA . LYS A 1 85 ? 7.186 5.168 7.467 1.00 92.81 85 LYS A CA 1
ATOM 665 C C . LYS A 1 85 ? 5.839 4.706 6.952 1.00 92.81 85 LYS A C 1
ATOM 667 O O . LYS A 1 85 ? 5.294 5.292 6.022 1.00 92.81 85 LYS A O 1
ATOM 672 N N . VAL A 1 86 ? 5.250 3.733 7.644 1.00 95.00 86 VAL A N 1
ATOM 673 C CA . VAL A 1 86 ? 3.839 3.377 7.480 1.00 95.00 86 VAL A CA 1
ATOM 674 C C . VAL A 1 86 ? 3.090 3.657 8.774 1.00 95.00 86 VAL A C 1
ATOM 676 O O . VAL A 1 86 ? 3.317 3.005 9.797 1.00 95.00 86 VAL A O 1
ATOM 679 N N . ILE A 1 87 ? 2.189 4.637 8.731 1.00 94.94 87 ILE A N 1
ATOM 680 C CA . ILE A 1 87 ? 1.417 5.077 9.896 1.00 94.94 87 ILE A CA 1
ATOM 681 C C . ILE A 1 87 ? -0.084 4.870 9.693 1.00 94.94 87 ILE A C 1
ATOM 683 O O . ILE A 1 87 ? -0.624 5.085 8.612 1.00 94.94 87 ILE A O 1
ATOM 687 N N . LEU A 1 88 ? -0.774 4.493 10.761 1.00 93.62 88 LEU A N 1
ATOM 688 C CA . LEU A 1 88 ? -2.224 4.533 10.878 1.00 93.62 88 LEU A CA 1
ATOM 689 C C . LEU A 1 88 ? -2.666 5.892 11.386 1.00 93.62 88 LEU A C 1
ATOM 691 O O . LEU A 1 88 ? -2.092 6.408 12.346 1.00 93.62 88 LEU A O 1
ATOM 695 N N . LYS A 1 89 ? -3.746 6.404 10.808 1.00 93.56 89 LYS A N 1
ATOM 696 C CA . LYS A 1 89 ? -4.414 7.621 11.243 1.00 93.56 89 LYS A CA 1
ATOM 697 C C . LYS A 1 89 ? -5.919 7.398 11.297 1.00 93.56 89 LYS A C 1
ATOM 699 O O . LYS A 1 89 ? -6.508 6.911 10.337 1.00 93.56 89 LYS A O 1
ATOM 704 N N . SER A 1 90 ? -6.549 7.746 12.414 1.00 90.44 90 SER A N 1
ATOM 705 C CA . SER A 1 90 ? -8.006 7.667 12.509 1.00 90.44 90 SER A CA 1
ATOM 706 C C . SER A 1 90 ? -8.675 8.706 11.603 1.00 90.44 90 SER A C 1
ATOM 708 O O . SER A 1 90 ? -8.299 9.883 11.602 1.00 90.44 90 SER A O 1
ATOM 710 N N . THR A 1 91 ? -9.686 8.284 10.849 1.00 86.81 91 THR A N 1
ATOM 711 C CA . THR A 1 91 ? -10.557 9.183 10.092 1.00 86.81 91 THR A CA 1
ATOM 712 C C . THR A 1 91 ? -11.462 9.934 11.072 1.00 86.81 91 THR A C 1
ATOM 714 O O . THR A 1 91 ? -12.113 9.291 11.903 1.00 86.81 91 THR A O 1
ATOM 717 N N . PRO A 1 92 ? -11.521 11.278 11.015 1.00 78.12 92 PRO A N 1
ATOM 718 C CA . PRO A 1 92 ? -12.427 12.052 11.854 1.00 78.12 92 PRO A CA 1
ATOM 719 C C . PRO A 1 92 ? -13.878 11.635 11.608 1.00 78.12 92 PRO A C 1
ATOM 721 O O . PRO A 1 92 ? -14.385 11.764 10.497 1.00 78.12 92 PRO A O 1
ATOM 724 N N . GLN A 1 93 ? -14.554 11.149 12.646 1.00 71.38 93 GLN A N 1
ATOM 725 C CA . GLN A 1 93 ? -16.000 10.937 12.604 1.00 71.38 93 GLN A CA 1
ATOM 726 C C . GLN A 1 93 ? -16.681 12.310 12.695 1.00 71.38 93 GLN A C 1
ATOM 728 O O . GLN A 1 93 ? -16.272 13.143 13.505 1.00 71.38 93 GLN A O 1
ATOM 733 N N . GLU A 1 94 ? -17.733 12.569 11.911 1.00 63.97 94 GLU A N 1
ATOM 734 C CA . GLU A 1 94 ? -18.431 13.872 11.917 1.00 63.97 94 GLU A CA 1
ATOM 735 C C . GLU A 1 94 ? -18.932 14.275 13.315 1.00 63.97 94 GLU A C 1
ATOM 737 O O . GLU A 1 94 ? -18.961 15.458 13.658 1.00 63.97 94 GLU A O 1
ATOM 742 N N . LYS A 1 95 ? -19.258 13.287 14.160 1.00 59.06 95 LYS A N 1
ATOM 743 C CA . LYS A 1 95 ? -19.677 13.492 15.556 1.00 59.06 95 LYS A CA 1
ATOM 744 C C . LYS A 1 95 ? -18.521 13.735 16.536 1.00 59.06 95 LYS A C 1
ATOM 746 O O . LYS A 1 95 ? -18.770 14.095 17.680 1.00 59.06 95 LYS A O 1
ATOM 751 N N . ALA A 1 96 ? -17.277 13.563 16.098 1.00 60.19 96 ALA A N 1
ATOM 752 C CA . ALA A 1 96 ? -16.071 13.560 16.923 1.00 60.19 96 ALA A CA 1
ATOM 753 C C . ALA A 1 96 ? -15.069 14.644 16.491 1.00 60.19 96 ALA A C 1
ATOM 755 O O . ALA A 1 96 ? -13.858 14.456 16.569 1.00 60.19 96 ALA A O 1
ATOM 756 N N . LYS A 1 97 ? -15.563 15.808 16.043 1.00 57.19 97 LYS A N 1
ATOM 757 C CA . LYS A 1 97 ? -14.746 16.933 15.538 1.00 57.19 97 LYS A CA 1
ATOM 758 C C . LYS A 1 97 ? -13.646 17.419 16.506 1.00 57.19 97 LYS A C 1
ATOM 760 O O . LYS A 1 97 ? -12.736 18.113 16.066 1.00 57.19 97 LYS A O 1
ATOM 765 N N . ASN A 1 98 ? -13.721 17.032 17.784 1.00 61.19 98 ASN A N 1
ATOM 766 C CA . ASN A 1 98 ? -12.784 17.388 18.854 1.00 61.19 98 ASN A CA 1
ATOM 767 C C . ASN A 1 98 ? -12.001 16.187 19.428 1.00 61.19 98 ASN A C 1
ATOM 769 O O . ASN A 1 98 ? -11.313 16.343 20.434 1.00 61.19 98 ASN A O 1
ATOM 773 N N . GLU A 1 99 ? -12.120 14.986 18.853 1.00 62.03 99 GLU A N 1
ATOM 774 C CA . GLU A 1 99 ? -11.420 13.803 19.363 1.00 62.03 99 GLU A CA 1
ATOM 775 C C . GLU A 1 99 ? -9.972 13.757 18.831 1.00 62.03 99 GLU A C 1
ATOM 777 O O . GLU A 1 99 ? -9.745 13.973 17.634 1.00 62.03 99 GLU A O 1
ATOM 782 N N . PRO A 1 100 ? -8.964 13.508 19.690 1.00 65.31 100 PRO A N 1
ATOM 783 C CA . PRO A 1 100 ? -7.570 13.473 19.267 1.00 65.31 100 PRO A CA 1
ATOM 784 C C . PRO A 1 100 ? -7.328 12.376 18.221 1.00 65.31 100 PRO A C 1
ATOM 786 O O . PRO A 1 100 ? -7.597 11.193 18.440 1.00 65.31 100 PRO A O 1
ATOM 789 N N . GLN A 1 101 ? -6.775 12.769 17.069 1.00 72.25 101 GLN A N 1
ATOM 790 C CA . GLN A 1 101 ? -6.389 11.830 16.016 1.00 72.25 101 GLN A CA 1
ATOM 791 C C . GLN A 1 101 ? -5.280 10.912 16.530 1.00 72.25 101 GLN A C 1
ATOM 793 O O . GLN A 1 101 ? -4.189 11.359 16.884 1.00 72.25 101 GLN A O 1
ATOM 798 N N . THR A 1 102 ? -5.548 9.611 16.541 1.00 76.50 102 THR A N 1
ATOM 799 C CA . THR A 1 102 ? -4.564 8.624 16.977 1.00 76.50 102 THR A CA 1
ATOM 800 C C . THR A 1 102 ? -3.650 8.288 15.806 1.00 76.50 102 THR A C 1
ATOM 802 O O . THR A 1 102 ? -4.123 7.788 14.785 1.00 76.50 102 THR A O 1
ATOM 805 N N . THR A 1 103 ? -2.347 8.544 15.966 1.00 82.31 103 THR A N 1
ATOM 806 C CA . THR A 1 103 ? -1.311 8.154 14.998 1.00 82.31 103 THR A CA 1
ATOM 807 C C . THR A 1 103 ? -0.470 7.021 15.576 1.00 82.31 103 THR A C 1
ATOM 809 O O . THR A 1 103 ? 0.060 7.155 16.677 1.00 82.31 103 THR A O 1
ATOM 812 N N . LYS A 1 104 ? -0.361 5.894 14.866 1.00 85.06 104 LYS A N 1
ATOM 813 C CA . LYS A 1 104 ? 0.407 4.713 15.310 1.00 85.06 104 LYS A CA 1
ATOM 814 C C . LYS A 1 104 ? 1.214 4.136 14.152 1.00 85.06 104 LYS A C 1
ATOM 816 O O . LYS A 1 104 ? 0.706 4.091 13.041 1.00 85.06 104 LYS A O 1
ATOM 821 N N . SER A 1 105 ? 2.436 3.670 14.399 1.00 85.06 105 SER A N 1
ATOM 822 C CA . SER A 1 105 ? 3.163 2.852 13.413 1.00 85.06 105 SER A CA 1
ATOM 823 C C . SER A 1 105 ? 2.583 1.432 13.369 1.00 85.06 105 SER A C 1
ATOM 825 O O . SER A 1 105 ? 2.120 0.935 14.398 1.00 85.06 105 SER A O 1
ATOM 827 N N . ILE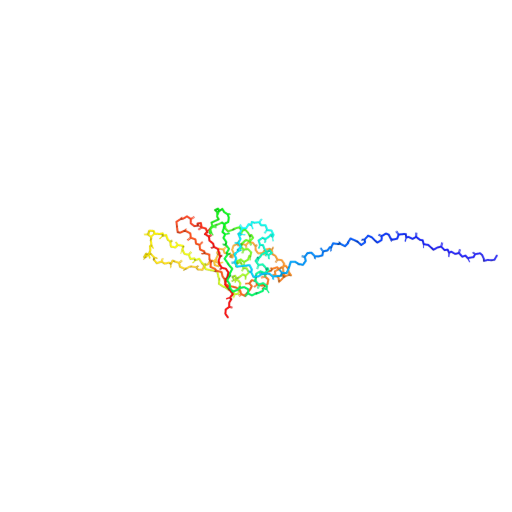 A 1 106 ? 2.618 0.776 12.203 1.00 84.44 106 ILE A N 1
ATOM 828 C CA . ILE A 1 106 ? 2.147 -0.613 12.023 1.00 84.44 106 ILE A CA 1
ATOM 829 C C . ILE A 1 106 ? 3.224 -1.602 11.590 1.00 84.44 106 ILE A C 1
ATOM 831 O O . ILE A 1 106 ? 2.901 -2.697 11.129 1.00 84.44 106 ILE A O 1
ATOM 835 N N . SER A 1 107 ? 4.499 -1.263 11.772 1.00 80.94 107 SER A N 1
ATOM 836 C CA . SER A 1 107 ? 5.615 -2.122 11.359 1.00 80.94 107 SER A CA 1
ATOM 837 C C . SER A 1 107 ? 5.507 -3.557 11.900 1.00 80.94 107 SER A C 1
ATOM 839 O O . SER A 1 107 ? 5.852 -4.499 11.198 1.00 80.94 107 SER A O 1
ATOM 841 N N . ALA A 1 108 ? 4.952 -3.749 13.106 1.00 77.69 108 ALA A N 1
ATOM 842 C CA . ALA A 1 108 ? 4.733 -5.078 13.684 1.00 77.69 108 ALA A CA 1
ATOM 843 C C . ALA A 1 108 ? 3.711 -5.929 12.907 1.00 77.69 108 ALA A C 1
ATOM 845 O O . ALA A 1 108 ? 3.901 -7.132 12.784 1.00 77.69 108 ALA A O 1
ATOM 846 N N . ILE A 1 109 ? 2.646 -5.319 12.372 1.00 77.00 109 ILE A N 1
ATOM 847 C CA . ILE A 1 109 ? 1.625 -6.023 11.576 1.00 77.00 109 ILE A CA 1
ATOM 848 C C . ILE A 1 109 ? 2.191 -6.352 10.193 1.00 77.00 109 ILE A C 1
ATOM 850 O O . ILE A 1 109 ? 2.026 -7.467 9.709 1.00 77.00 109 ILE A O 1
ATOM 854 N N . LEU A 1 110 ? 2.900 -5.403 9.574 1.00 79.56 110 LEU A N 1
ATOM 855 C CA . LEU A 1 110 ? 3.515 -5.603 8.259 1.00 79.56 110 LEU A CA 1
ATOM 856 C C . LEU A 1 110 ? 4.631 -6.651 8.286 1.00 79.56 110 LEU A C 1
ATOM 858 O O . LEU A 1 110 ? 4.762 -7.419 7.340 1.00 79.56 110 LEU A O 1
ATOM 862 N N . GLY A 1 111 ? 5.389 -6.741 9.383 1.00 68.62 111 GLY A N 1
ATOM 863 C CA . GLY A 1 111 ? 6.429 -7.758 9.563 1.00 68.62 111 GLY A CA 1
ATOM 864 C C . GLY A 1 111 ? 5.909 -9.200 9.629 1.00 68.62 111 GLY A C 1
ATOM 865 O O . GLY A 1 111 ? 6.702 -10.129 9.519 1.00 68.62 111 GLY A O 1
ATOM 866 N N . LEU A 1 112 ? 4.595 -9.399 9.790 1.00 71.50 112 LEU A N 1
ATOM 867 C CA . LEU A 1 112 ? 3.958 -10.718 9.729 1.00 71.50 112 LEU A CA 1
ATOM 868 C C . LEU A 1 112 ? 3.559 -11.121 8.304 1.00 71.50 112 LEU A C 1
ATOM 870 O O . LEU A 1 112 ? 3.174 -12.270 8.086 1.00 71.50 112 LEU A O 1
ATOM 874 N N . LEU A 1 113 ? 3.620 -10.200 7.337 1.00 72.75 113 LEU A N 1
ATOM 875 C CA . LEU A 1 113 ? 3.309 -10.524 5.954 1.00 72.75 113 LEU A CA 1
ATOM 876 C C . LEU A 1 113 ? 4.423 -11.395 5.359 1.00 72.75 113 LEU A C 1
ATOM 878 O O . LEU A 1 113 ? 5.606 -11.093 5.539 1.00 72.75 113 LEU A O 1
ATOM 882 N N . PRO A 1 114 ? 4.072 -12.460 4.622 1.00 67.31 114 PRO A N 1
ATOM 883 C CA . PRO A 1 114 ? 5.060 -13.313 3.983 1.00 67.31 114 PRO A CA 1
ATOM 884 C C . PRO A 1 114 ? 5.819 -12.511 2.910 1.00 67.31 114 PRO A C 1
ATOM 886 O O . PRO A 1 114 ? 5.300 -12.232 1.831 1.00 67.31 114 PRO A O 1
ATOM 889 N N . MET A 1 115 ? 7.068 -12.133 3.204 1.00 65.31 115 MET A N 1
ATOM 890 C CA . MET A 1 115 ? 7.983 -11.494 2.249 1.00 65.31 115 MET A CA 1
ATOM 891 C C . MET A 1 115 ? 8.570 -12.545 1.306 1.00 65.31 115 MET A C 1
ATOM 893 O O . MET A 1 115 ? 9.729 -12.939 1.418 1.00 65.31 115 MET A O 1
ATOM 897 N N . VAL A 1 116 ? 7.745 -13.050 0.392 1.00 62.72 116 VAL A N 1
ATOM 898 C CA . VAL A 1 116 ? 8.164 -14.039 -0.608 1.00 62.72 116 VAL A CA 1
ATOM 899 C C . VAL A 1 116 ? 8.225 -13.358 -1.969 1.00 62.72 116 VAL A C 1
ATOM 901 O O . VAL A 1 116 ? 7.356 -13.541 -2.813 1.00 62.72 116 VAL A O 1
ATOM 904 N N . TYR A 1 117 ? 9.233 -12.515 -2.168 1.00 69.00 117 TYR A N 1
ATOM 905 C CA . TYR A 1 117 ? 9.570 -11.969 -3.483 1.00 69.00 117 TYR A CA 1
ATOM 906 C C . TYR A 1 117 ? 11.090 -11.930 -3.640 1.00 69.00 117 TYR A C 1
ATOM 908 O O . TYR A 1 117 ? 11.826 -11.595 -2.710 1.00 69.00 117 TYR A O 1
ATOM 916 N N . GLY A 1 118 ? 11.586 -12.329 -4.813 1.00 71.75 118 GLY A N 1
ATOM 917 C CA . GLY A 1 118 ? 13.024 -12.333 -5.084 1.00 71.75 118 GLY A CA 1
ATOM 918 C C . GLY A 1 118 ? 13.594 -10.911 -5.131 1.00 71.75 118 GLY A C 1
ATOM 919 O O . GLY A 1 118 ? 12.889 -9.968 -5.481 1.00 71.75 118 GLY A O 1
ATOM 920 N N . PHE A 1 119 ? 14.893 -10.740 -4.852 1.00 71.19 119 PHE A N 1
ATOM 921 C CA . PHE A 1 119 ? 15.565 -9.427 -4.906 1.00 71.19 119 PHE A CA 1
ATOM 922 C C . PHE A 1 119 ? 15.362 -8.697 -6.249 1.00 71.19 119 PHE A C 1
ATOM 924 O O . PHE A 1 119 ? 15.174 -7.482 -6.286 1.00 71.19 119 PHE A O 1
ATOM 931 N N . LEU A 1 120 ? 15.366 -9.443 -7.360 1.00 73.12 120 LEU A N 1
ATOM 932 C CA . LEU A 1 120 ? 15.159 -8.884 -8.696 1.00 73.12 120 LEU A CA 1
ATOM 933 C C . LEU A 1 120 ? 13.721 -8.383 -8.902 1.00 73.12 120 LEU A C 1
ATOM 935 O O . LEU A 1 120 ? 13.524 -7.291 -9.428 1.00 73.12 120 LEU A O 1
ATOM 939 N N . GLU A 1 121 ? 12.730 -9.153 -8.457 1.00 76.44 121 GLU A N 1
ATOM 940 C CA . GLU A 1 121 ? 11.314 -8.774 -8.513 1.00 76.44 121 GLU A CA 1
ATOM 941 C C . GLU A 1 121 ? 11.041 -7.553 -7.631 1.00 76.44 121 GLU A C 1
ATOM 943 O O . GLU A 1 121 ? 10.414 -6.597 -8.087 1.00 76.44 121 GLU A O 1
ATOM 948 N N . LYS A 1 122 ? 11.618 -7.533 -6.420 1.00 77.56 122 LYS A N 1
ATOM 949 C CA . LYS A 1 122 ? 11.588 -6.377 -5.517 1.00 77.56 122 LYS A CA 1
ATOM 950 C C . LYS A 1 122 ? 12.035 -5.106 -6.231 1.00 77.56 122 LYS A C 1
ATOM 952 O O . LYS A 1 122 ? 11.308 -4.119 -6.265 1.00 77.56 122 LYS A O 1
ATOM 957 N N . LYS A 1 123 ? 13.224 -5.149 -6.833 1.00 79.69 123 LYS A N 1
ATOM 958 C CA . LYS A 1 123 ? 13.846 -3.980 -7.454 1.00 79.69 123 LYS A CA 1
ATOM 959 C C . LYS A 1 123 ? 13.089 -3.498 -8.690 1.00 79.69 123 LYS A C 1
ATOM 961 O O . LYS A 1 123 ? 12.957 -2.295 -8.880 1.00 79.69 123 LYS A O 1
ATOM 966 N N . LEU A 1 124 ? 12.608 -4.419 -9.526 1.00 82.00 124 LEU A N 1
ATOM 967 C CA . LEU A 1 124 ? 11.920 -4.069 -10.771 1.00 82.00 124 LEU A CA 1
ATOM 968 C C . LEU A 1 124 ? 10.495 -3.561 -10.542 1.00 82.00 124 LEU A C 1
ATOM 970 O O . LEU A 1 124 ? 10.080 -2.633 -11.227 1.00 82.00 124 LEU A O 1
ATOM 974 N N . MET A 1 125 ? 9.747 -4.172 -9.620 1.00 82.44 125 MET A N 1
ATOM 975 C CA . MET A 1 125 ? 8.324 -3.867 -9.430 1.00 82.44 125 MET A CA 1
ATOM 976 C C . MET A 1 125 ? 8.072 -2.869 -8.303 1.00 82.44 125 MET A C 1
ATOM 978 O O . MET A 1 125 ? 7.169 -2.048 -8.412 1.00 82.44 125 MET A O 1
ATOM 982 N N . TYR A 1 126 ? 8.868 -2.916 -7.235 1.00 86.94 126 TYR A N 1
ATOM 983 C CA . TYR A 1 126 ? 8.592 -2.168 -6.008 1.00 86.94 126 TYR A CA 1
ATOM 984 C C . TYR A 1 126 ? 9.676 -1.148 -5.653 1.00 86.94 126 TYR A C 1
ATOM 986 O O . TYR A 1 126 ? 9.478 -0.370 -4.726 1.00 86.94 126 TYR A O 1
ATOM 994 N N . GLY A 1 127 ? 10.791 -1.091 -6.390 1.00 88.19 127 GLY A N 1
ATOM 995 C CA . GLY A 1 127 ? 11.911 -0.195 -6.071 1.00 88.19 127 GLY A CA 1
ATOM 996 C C . GLY A 1 127 ? 11.518 1.286 -6.001 1.00 88.19 127 GLY A C 1
ATOM 997 O O . GLY A 1 127 ? 12.029 2.022 -5.166 1.00 88.19 127 GLY A O 1
ATOM 998 N N . ALA A 1 128 ? 10.541 1.724 -6.804 1.00 91.25 128 ALA A N 1
ATOM 999 C CA . ALA A 1 128 ? 10.032 3.097 -6.740 1.00 91.25 128 ALA A CA 1
ATOM 1000 C C . ALA A 1 128 ? 9.350 3.428 -5.393 1.00 91.25 128 ALA A C 1
ATOM 1002 O O . ALA A 1 128 ? 9.314 4.588 -4.987 1.00 91.25 128 ALA A O 1
ATOM 1003 N N . ALA A 1 129 ? 8.844 2.423 -4.672 1.00 93.50 129 ALA A N 1
ATOM 1004 C CA . ALA A 1 129 ? 8.162 2.599 -3.393 1.00 93.50 129 ALA A CA 1
ATOM 1005 C C . ALA A 1 129 ? 9.118 2.953 -2.242 1.00 93.50 129 ALA A C 1
ATOM 1007 O O . ALA A 1 129 ? 8.694 3.570 -1.268 1.00 93.50 129 ALA A O 1
ATOM 1008 N N . GLU A 1 130 ? 10.414 2.647 -2.364 1.00 92.88 130 GLU A N 1
ATOM 1009 C CA . GLU A 1 130 ? 11.438 2.980 -1.358 1.00 92.88 130 GLU A CA 1
ATOM 1010 C C . GLU A 1 130 ? 11.540 4.498 -1.109 1.00 92.88 130 GLU A C 1
ATOM 1012 O O . GLU A 1 130 ? 11.983 4.945 -0.051 1.00 92.88 130 GLU A O 1
ATOM 1017 N N . GLN A 1 131 ? 11.079 5.321 -2.054 1.00 95.38 131 GLN A N 1
ATOM 1018 C CA . GLN A 1 131 ? 11.089 6.784 -1.963 1.00 95.38 131 GLN A CA 1
ATOM 1019 C C . GLN A 1 131 ? 9.817 7.376 -1.344 1.00 95.38 131 GLN A C 1
ATOM 1021 O O . GLN A 1 131 ? 9.636 8.594 -1.369 1.00 95.38 131 GLN A O 1
ATOM 1026 N N . TYR A 1 132 ? 8.930 6.544 -0.800 1.00 97.31 132 TYR A N 1
ATOM 1027 C CA . TYR A 1 132 ? 7.625 6.962 -0.298 1.00 97.31 132 TYR A CA 1
ATOM 1028 C C . TYR A 1 132 ? 7.441 6.617 1.180 1.00 97.31 132 TYR A C 1
ATOM 1030 O O . TYR A 1 132 ? 8.040 5.681 1.695 1.00 97.31 132 TYR A O 1
ATOM 1038 N N . ASP A 1 133 ? 6.593 7.392 1.849 1.00 97.38 133 ASP A N 1
ATOM 1039 C CA . ASP A 1 133 ? 5.945 7.060 3.116 1.00 97.38 133 ASP A CA 1
ATOM 1040 C C . ASP A 1 133 ? 4.466 6.730 2.850 1.00 97.38 133 ASP A C 1
ATOM 1042 O O . ASP A 1 133 ? 3.896 7.147 1.837 1.00 97.38 133 ASP A O 1
ATOM 1046 N N . ALA A 1 134 ? 3.808 6.025 3.769 1.00 97.62 134 ALA A N 1
ATOM 1047 C CA . ALA A 1 134 ? 2.395 5.674 3.671 1.00 97.62 134 ALA A CA 1
ATOM 1048 C C . ALA A 1 134 ? 1.600 6.080 4.920 1.00 97.62 134 ALA A C 1
ATOM 1050 O O . ALA A 1 134 ? 2.008 5.843 6.057 1.00 97.62 134 ALA A O 1
ATOM 1051 N N . THR A 1 135 ? 0.410 6.642 4.705 1.00 97.06 135 THR A N 1
ATOM 1052 C CA . THR A 1 135 ? -0.590 6.880 5.755 1.00 97.06 135 THR A CA 1
ATOM 1053 C C . THR A 1 135 ? -1.861 6.101 5.449 1.00 97.06 135 THR A C 1
ATOM 1055 O O . THR A 1 135 ? -2.493 6.319 4.419 1.00 97.06 135 THR A O 1
ATOM 1058 N N . ILE A 1 136 ? -2.260 5.215 6.354 1.00 96.31 136 ILE A N 1
ATOM 1059 C CA . ILE A 1 136 ? -3.482 4.418 6.263 1.00 96.31 136 ILE A CA 1
ATOM 1060 C C . ILE A 1 136 ? -4.550 5.092 7.122 1.00 96.31 136 ILE A C 1
ATOM 1062 O O . ILE A 1 136 ? -4.421 5.173 8.346 1.00 96.31 136 ILE A O 1
ATOM 1066 N N . PHE A 1 137 ? -5.603 5.579 6.477 1.00 95.00 137 PHE A N 1
ATOM 1067 C CA . PHE A 1 137 ? -6.750 6.190 7.135 1.00 95.00 137 PHE A CA 1
ATOM 1068 C C . PHE A 1 137 ? -7.794 5.125 7.438 1.00 95.00 137 PHE A C 1
ATOM 1070 O O . PHE A 1 137 ? -8.214 4.401 6.533 1.00 95.00 137 PHE A O 1
ATOM 1077 N N . TYR A 1 138 ? -8.196 5.017 8.702 1.00 93.56 138 TYR A N 1
ATOM 1078 C CA . TYR A 1 138 ? -9.124 3.984 9.147 1.00 93.56 138 TYR A CA 1
ATOM 1079 C C . TYR A 1 138 ? -10.208 4.527 10.073 1.00 93.56 138 TYR A C 1
ATOM 1081 O O . TYR A 1 138 ? -10.006 5.486 10.819 1.00 93.56 138 TYR A O 1
ATOM 1089 N N . GLN A 1 139 ? -11.347 3.848 10.082 1.00 91.38 139 GLN A N 1
ATOM 1090 C CA . GLN A 1 139 ? -12.459 4.123 10.976 1.00 91.38 139 GLN A CA 1
ATOM 1091 C C . GLN A 1 139 ? -12.197 3.509 12.361 1.00 91.38 139 GLN A C 1
ATOM 1093 O O . GLN A 1 139 ? -12.044 2.284 12.474 1.00 91.38 139 GLN A O 1
ATOM 1098 N N . PRO A 1 140 ? -12.175 4.316 13.437 1.00 86.19 140 PRO A N 1
ATOM 1099 C CA . PRO A 1 140 ? -12.097 3.798 14.800 1.00 86.19 140 PRO A CA 1
ATOM 1100 C C . PRO A 1 140 ? -13.251 2.833 15.108 1.00 86.19 140 PRO A C 1
ATOM 1102 O O . PRO A 1 140 ? -14.367 3.003 14.621 1.00 86.19 140 PRO A O 1
ATOM 1105 N N . GLY A 1 141 ? -12.989 1.803 15.913 1.00 86.25 141 GLY A N 1
ATOM 1106 C CA . GLY A 1 141 ? -13.977 0.786 16.295 1.00 86.25 141 GLY A CA 1
ATOM 1107 C C . GLY A 1 141 ? -14.138 -0.346 15.276 1.00 86.25 141 GLY A C 1
ATOM 1108 O O . GLY A 1 141 ? -14.007 -1.507 15.651 1.00 86.25 141 GLY A O 1
ATOM 1109 N N . SER A 1 142 ? -14.365 -0.037 13.994 1.00 89.12 142 SER A N 1
ATOM 1110 C CA . SER A 1 142 ? -14.497 -1.066 12.944 1.00 89.12 142 SER A CA 1
ATOM 1111 C C . SER A 1 142 ? -13.150 -1.517 12.369 1.00 89.12 142 SER A C 1
ATOM 1113 O O . SER A 1 142 ? -13.036 -2.630 11.854 1.00 89.12 142 SER A O 1
ATOM 1115 N N . GLY A 1 143 ? -12.128 -0.655 12.427 1.00 90.31 143 GLY A N 1
ATOM 1116 C CA . GLY A 1 143 ? -10.830 -0.911 11.806 1.00 90.31 143 GLY A CA 1
ATOM 1117 C C . GLY A 1 143 ? -10.889 -0.942 10.276 1.00 90.31 143 GLY A C 1
ATOM 1118 O O . GLY A 1 143 ? -9.961 -1.447 9.651 1.00 90.31 143 GLY A O 1
ATOM 1119 N N . VAL A 1 144 ? -11.977 -0.462 9.666 1.00 94.31 144 VAL A N 1
ATOM 1120 C CA . VAL A 1 144 ? -12.125 -0.403 8.206 1.00 94.31 144 VAL A CA 1
ATOM 1121 C C . VAL A 1 144 ? -11.215 0.687 7.652 1.00 94.31 144 VAL A C 1
ATOM 1123 O O . VAL A 1 144 ? -11.199 1.796 8.174 1.00 94.31 144 VAL A O 1
ATOM 1126 N N . ILE A 1 145 ? -10.460 0.368 6.606 1.00 94.81 145 ILE A N 1
ATOM 1127 C CA . ILE A 1 145 ? -9.601 1.299 5.878 1.00 94.81 145 ILE A CA 1
ATOM 1128 C C . ILE A 1 145 ? -10.475 2.102 4.915 1.00 94.81 145 ILE A C 1
ATOM 1130 O O . ILE A 1 145 ? -11.133 1.526 4.052 1.00 94.81 145 ILE A O 1
ATOM 1134 N N . ASP A 1 146 ? -10.443 3.427 5.038 1.00 93.25 146 ASP A N 1
ATOM 1135 C CA . ASP A 1 146 ? -11.106 4.332 4.095 1.00 93.25 146 ASP A CA 1
ATOM 1136 C C . ASP A 1 146 ? -10.214 4.572 2.873 1.00 93.25 146 ASP A C 1
ATOM 1138 O O . ASP A 1 146 ? -10.650 4.481 1.723 1.00 93.25 146 ASP A O 1
ATOM 1142 N N . LYS A 1 147 ? -8.933 4.868 3.127 1.00 95.81 147 LYS A N 1
ATOM 1143 C CA . LYS A 1 147 ? -7.929 5.088 2.086 1.00 95.81 147 LYS A CA 1
ATOM 1144 C C . LYS A 1 147 ? -6.507 4.879 2.587 1.00 95.81 147 LYS A C 1
ATOM 1146 O O . LYS A 1 147 ? -6.231 4.962 3.783 1.00 95.81 147 LYS A O 1
ATOM 1151 N N . VAL A 1 148 ? -5.589 4.702 1.647 1.00 97.50 148 VAL A N 1
ATOM 1152 C CA . VAL A 1 148 ? -4.143 4.764 1.881 1.00 97.50 148 VAL A CA 1
ATOM 1153 C C . VAL A 1 148 ? -3.578 5.924 1.076 1.00 97.50 148 VAL A C 1
ATOM 1155 O O . VAL A 1 148 ? -4.006 6.153 -0.047 1.00 97.50 148 VAL A O 1
ATOM 1158 N N . VAL A 1 149 ? -2.644 6.679 1.641 1.00 97.88 149 VAL A N 1
ATOM 1159 C CA . VAL A 1 149 ? -1.988 7.793 0.953 1.00 97.88 149 VAL A CA 1
ATOM 1160 C C . VAL A 1 149 ? -0.496 7.542 0.925 1.00 97.88 149 VAL A C 1
ATOM 1162 O O . VAL A 1 149 ? 0.135 7.510 1.982 1.00 97.88 149 VAL A O 1
ATOM 1165 N N . PHE A 1 150 ? 0.060 7.387 -0.274 1.00 98.00 150 PHE A N 1
ATOM 1166 C CA . PHE A 1 150 ? 1.504 7.342 -0.477 1.00 98.00 150 PHE A CA 1
ATOM 1167 C C . PHE A 1 150 ? 2.024 8.755 -0.717 1.00 98.00 150 PHE A C 1
ATOM 1169 O O . PHE A 1 150 ? 1.508 9.465 -1.578 1.00 98.00 150 PHE A O 1
ATOM 1176 N N . THR A 1 151 ? 3.033 9.172 0.045 1.00 97.75 151 THR A N 1
ATOM 1177 C CA . THR A 1 151 ? 3.634 10.510 -0.040 1.00 97.75 151 THR A CA 1
ATOM 1178 C C . THR A 1 151 ? 5.117 10.380 -0.335 1.00 97.75 151 THR A C 1
ATOM 1180 O O . THR A 1 151 ? 5.810 9.655 0.373 1.00 97.75 151 THR A O 1
ATOM 1183 N N . LYS A 1 152 ? 5.613 11.070 -1.366 1.00 96.94 152 LYS A N 1
ATOM 1184 C CA . LYS A 1 152 ? 7.043 11.056 -1.689 1.00 96.94 152 LYS A CA 1
ATOM 1185 C C . LYS A 1 152 ? 7.835 11.676 -0.532 1.00 96.94 152 LYS A C 1
ATOM 1187 O O . LYS A 1 152 ? 7.452 12.737 -0.031 1.00 96.94 152 LYS A O 1
ATOM 1192 N N . LYS A 1 153 ? 8.929 11.029 -0.125 1.00 94.75 153 LYS A N 1
ATOM 1193 C CA . LYS A 1 153 ? 9.879 11.555 0.864 1.00 94.75 153 LYS A CA 1
ATOM 1194 C C . LYS A 1 153 ? 10.477 12.874 0.355 1.00 94.75 153 LYS A C 1
ATOM 1196 O O . LYS A 1 153 ? 10.633 13.059 -0.855 1.00 94.75 153 LYS A O 1
ATOM 1201 N N . GLN A 1 154 ? 10.749 13.795 1.278 1.00 79.69 154 GLN A N 1
ATOM 1202 C CA . GLN A 1 154 ? 11.426 15.063 0.977 1.00 79.69 154 GLN A CA 1
ATOM 1203 C C . GLN A 1 154 ? 12.936 14.878 0.891 1.00 79.69 154 GLN A C 1
ATOM 1205 O O . GLN A 1 154 ? 13.460 14.043 1.662 1.00 79.69 154 GLN A O 1
#

Foldseek 3Di:
DDDDDDDDDDPPPPPPPPPPPPPPPQQDCAQEAEDDPDVVRLSVVQSNLVVVNFKHKYFYDDWDAPLHHPLVNLQLQLLCVVQHFEWEWEDDDPVPPPPDIDIDGDNVVSVPRPPPDDPVRCCPRRVSSPQWYKYFYAHPPRRTTRIMMIGGHD

Radius of gyration: 24.32 Å; chains: 1; bounding box: 57×61×78 Å

Secondary structure (DSSP, 8-state):
-------------------------------EEEE-SSHHHHHHHHHHHHTT-SEEEEEESS--BTTB--HHHHHHHHHHHHHS-EEEEEPPPGGGTTSPPPEEE-HHHHTTS-----HHHIIIIIGGGGGEEEEEEE-TTT-BEEEEEEEE--